Protein AF-A0A8J2XFT0-F1 (afdb_monomer)

pLDDT: mean 94.78, std 7.07, range [54.81, 98.75]

Radius of gyration: 45.56 Å; Cα contacts (8 Å, |Δi|>4): 4; chains: 1; bounding box: 82×28×134 Å

Foldseek 3Di:
DPDCDPVNVVVVVVVVVVVVVVVVVVVVVVVVVVVVVVVVVVVVVVVVVVVVVVVVVVVVVVVVVVVVVVVVVVVVVVVVVVCCVVVVVVVVVVCVVVCCVPVPPDD

Structure (mmCIF, N/CA/C/O backbone):
data_AF-A0A8J2XFT0-F1
#
_entry.id   AF-A0A8J2XFT0-F1
#
loop_
_atom_site.group_PDB
_atom_site.id
_atom_site.type_symbol
_atom_site.label_atom_id
_atom_site.label_alt_id
_atom_site.label_comp_id
_atom_site.label_asym_id
_atom_site.label_entity_id
_atom_site.label_seq_id
_atom_site.pdbx_PDB_ins_code
_atom_site.Cartn_x
_atom_site.Cartn_y
_atom_site.Cartn_z
_atom_site.occupancy
_atom_site.B_iso_or_equiv
_atom_site.auth_seq_id
_atom_site.auth_comp_id
_atom_site.auth_asym_id
_atom_site.auth_atom_id
_atom_site.pdbx_PDB_model_num
ATOM 1 N N . MET A 1 1 ? -17.256 -1.900 69.343 1.00 54.81 1 MET A N 1
ATOM 2 C CA . MET A 1 1 ? -17.345 -2.652 68.075 1.00 54.81 1 MET A CA 1
ATOM 3 C C . MET A 1 1 ? -18.464 -2.005 67.278 1.00 54.81 1 MET A C 1
ATOM 5 O O . MET A 1 1 ? -19.602 -2.107 67.711 1.00 54.81 1 MET A O 1
ATOM 9 N N . SER A 1 2 ? -18.160 -1.231 66.232 1.00 65.12 2 SER A N 1
ATOM 10 C CA . SER A 1 2 ? -19.221 -0.702 65.363 1.00 65.12 2 SER A CA 1
ATOM 11 C C . SER A 1 2 ? -19.801 -1.886 64.602 1.00 65.12 2 SER A C 1
ATOM 13 O O . SER A 1 2 ? -19.055 -2.585 63.917 1.00 65.12 2 SER A O 1
ATOM 15 N N . THR A 1 3 ? -21.080 -2.180 64.799 1.00 75.31 3 THR A N 1
ATOM 16 C CA . THR A 1 3 ? -21.752 -3.264 64.086 1.00 75.31 3 THR A CA 1
ATOM 17 C C . THR A 1 3 ? -22.025 -2.789 62.664 1.00 75.31 3 THR A C 1
ATOM 19 O O . THR A 1 3 ? -22.522 -1.684 62.461 1.00 75.31 3 THR A O 1
ATOM 22 N N . VAL A 1 4 ? -21.628 -3.585 61.669 1.00 80.25 4 VAL A N 1
ATOM 23 C CA . VAL A 1 4 ? -21.980 -3.315 60.269 1.00 80.25 4 VAL A CA 1
ATOM 24 C C . VAL A 1 4 ? -23.500 -3.341 60.174 1.00 80.25 4 VAL A C 1
ATOM 26 O O . VAL A 1 4 ? -24.122 -4.315 60.606 1.00 80.25 4 VAL A O 1
ATOM 29 N N . THR A 1 5 ? -24.096 -2.265 59.663 1.00 89.06 5 THR A N 1
ATOM 30 C CA . THR A 1 5 ? -25.551 -2.184 59.514 1.00 89.06 5 THR A CA 1
ATOM 31 C C . THR A 1 5 ? -25.981 -2.771 58.172 1.00 89.06 5 THR A C 1
ATOM 33 O O . THR A 1 5 ? -25.224 -2.773 57.202 1.00 89.06 5 THR A O 1
ATOM 36 N N . GLU A 1 6 ? -27.223 -3.240 58.080 1.00 90.69 6 GLU A N 1
ATOM 37 C CA . GLU A 1 6 ? -27.811 -3.724 56.822 1.00 90.69 6 GLU A CA 1
ATOM 38 C C . GLU A 1 6 ? -27.813 -2.638 55.725 1.00 90.69 6 GLU A C 1
ATOM 40 O O . GLU A 1 6 ? -27.652 -2.929 54.540 1.00 90.69 6 GLU A O 1
ATOM 45 N N . GLY A 1 7 ? -27.889 -1.361 56.121 1.00 93.31 7 GLY A N 1
ATOM 46 C CA . GLY A 1 7 ? -27.762 -0.223 55.209 1.00 93.31 7 GLY A CA 1
ATOM 47 C C . GLY A 1 7 ? -26.370 -0.083 54.586 1.00 93.31 7 GLY A C 1
ATOM 48 O O . GLY A 1 7 ? -26.265 0.305 53.421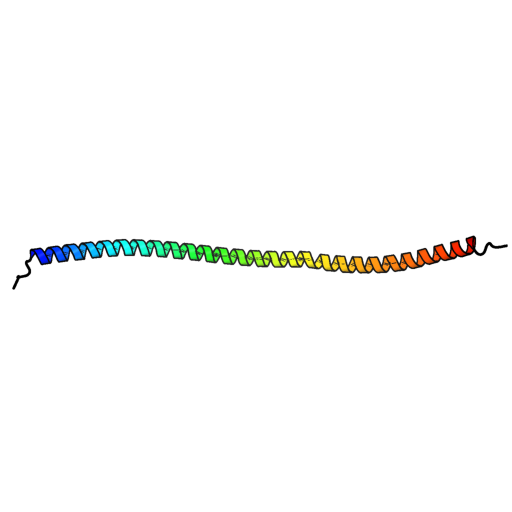 1.00 93.31 7 GLY A O 1
ATOM 49 N N . ASP A 1 8 ? -25.308 -0.427 55.320 1.00 94.00 8 ASP A N 1
ATOM 50 C CA . ASP A 1 8 ? -23.937 -0.408 54.797 1.00 94.00 8 ASP A CA 1
ATOM 51 C C . ASP A 1 8 ? -23.712 -1.540 53.786 1.00 94.00 8 ASP A C 1
ATOM 53 O O . ASP A 1 8 ? -23.089 -1.324 52.746 1.00 94.00 8 ASP A O 1
ATOM 57 N N . LEU A 1 9 ? -24.281 -2.723 54.053 1.00 95.25 9 LEU A N 1
ATOM 58 C CA . LEU A 1 9 ? -24.251 -3.862 53.129 1.00 95.25 9 LEU A CA 1
ATOM 59 C C . LEU A 1 9 ? -24.990 -3.549 51.825 1.00 95.25 9 LEU A C 1
ATOM 61 O O . LEU A 1 9 ? -24.443 -3.782 50.749 1.00 95.25 9 LEU A O 1
ATOM 65 N N . LYS A 1 10 ? -26.179 -2.943 51.908 1.00 95.38 10 LYS A N 1
ATOM 66 C CA . LYS A 1 10 ? -26.954 -2.558 50.721 1.00 95.38 10 LYS A CA 1
ATOM 67 C C . LYS A 1 10 ? -26.228 -1.525 49.857 1.00 95.38 10 LYS A C 1
ATOM 69 O O . LYS A 1 10 ? -26.170 -1.662 48.642 1.00 95.38 10 LYS A O 1
ATOM 74 N N . ARG A 1 11 ? -25.612 -0.511 50.476 1.00 95.94 11 ARG A N 1
ATOM 75 C CA . ARG A 1 11 ? -24.796 0.475 49.742 1.00 95.94 11 ARG A CA 1
ATOM 76 C C . ARG A 1 11 ? -23.614 -0.179 49.034 1.00 95.94 11 ARG A C 1
ATOM 78 O O . ARG A 1 11 ? -23.280 0.221 47.923 1.00 95.94 11 ARG A O 1
ATOM 85 N N . LEU A 1 12 ? -22.969 -1.150 49.679 1.00 96.38 12 LEU A N 1
ATOM 86 C CA . LEU A 1 12 ? -21.870 -1.890 49.073 1.00 96.38 12 LEU A CA 1
ATOM 87 C C . LEU A 1 12 ? -22.351 -2.723 47.875 1.00 96.38 12 LEU A C 1
ATOM 89 O O . LEU A 1 12 ? -21.700 -2.701 46.835 1.00 96.38 12 LEU A O 1
ATOM 93 N N . GLU A 1 13 ? -23.494 -3.397 47.992 1.00 96.75 13 GLU A N 1
ATOM 94 C CA . GLU A 1 13 ? -24.121 -4.147 46.896 1.00 96.75 13 GLU A CA 1
ATOM 95 C C . GLU A 1 13 ? -24.479 -3.243 45.706 1.00 96.75 13 GLU A C 1
ATOM 97 O O . GLU A 1 13 ? -24.125 -3.555 44.566 1.00 96.75 13 GLU A O 1
ATOM 102 N N . ASP A 1 14 ? -25.097 -2.089 45.967 1.00 97.44 14 ASP A N 1
ATOM 103 C CA . ASP A 1 14 ? -25.441 -1.102 44.938 1.00 97.44 14 ASP A CA 1
ATOM 104 C C . ASP A 1 14 ? -24.179 -0.576 44.228 1.00 97.44 14 ASP A C 1
ATOM 106 O O . ASP A 1 14 ? -24.148 -0.447 43.000 1.00 97.44 14 ASP A O 1
ATOM 110 N N . LEU A 1 15 ? -23.105 -0.306 44.985 1.00 97.62 15 LEU A N 1
ATOM 111 C CA . LEU A 1 15 ? -21.820 0.123 44.429 1.00 97.62 15 LEU A CA 1
ATOM 112 C C . LEU A 1 15 ? -21.184 -0.962 43.561 1.00 97.62 15 LEU A C 1
ATOM 114 O O . LEU A 1 15 ? -20.720 -0.647 42.465 1.00 97.62 15 LEU A O 1
ATOM 118 N N . ILE A 1 16 ? -21.168 -2.214 44.026 1.00 97.81 16 ILE A N 1
ATOM 119 C CA . ILE A 1 16 ? -20.621 -3.354 43.278 1.00 97.81 16 ILE A CA 1
ATOM 120 C C . ILE A 1 16 ? -21.411 -3.559 41.986 1.00 97.81 16 ILE A C 1
ATOM 122 O O . ILE A 1 16 ? -20.810 -3.654 40.917 1.00 97.81 16 ILE A O 1
ATOM 126 N N . THR A 1 17 ? -22.741 -3.553 42.063 1.00 97.94 17 THR A N 1
ATOM 127 C CA . THR A 1 17 ? -23.625 -3.721 40.901 1.00 97.94 17 THR A CA 1
ATOM 128 C C . THR A 1 17 ? -23.429 -2.590 39.893 1.00 97.94 17 THR A C 1
ATOM 130 O O . THR A 1 17 ? -23.266 -2.837 38.697 1.00 97.94 17 THR A O 1
ATOM 133 N N . GLY A 1 18 ? -23.355 -1.341 40.364 1.00 98.25 18 GLY A N 1
ATOM 134 C CA . GLY A 1 18 ? -23.093 -0.189 39.504 1.00 98.25 18 GLY A CA 1
ATOM 135 C C . GLY A 1 18 ? -21.704 -0.224 38.855 1.00 98.25 18 GLY A C 1
ATOM 136 O O . GLY A 1 18 ? -21.548 0.188 37.703 1.00 98.25 18 GLY A O 1
ATOM 137 N N . LEU A 1 19 ? -20.688 -0.731 39.560 1.00 98.12 19 LEU A N 1
ATOM 138 C CA . LEU A 1 19 ? -19.350 -0.931 38.999 1.00 98.12 19 LEU A CA 1
ATOM 139 C C . LEU A 1 19 ? -19.342 -2.042 37.948 1.00 98.12 19 LEU A C 1
ATOM 141 O O . LEU A 1 19 ? -18.766 -1.838 36.881 1.00 98.12 19 LEU A O 1
ATOM 145 N N . ALA A 1 20 ? -20.006 -3.167 38.222 1.00 98.25 20 ALA A N 1
ATOM 146 C CA . ALA A 1 20 ? -20.122 -4.289 37.296 1.00 98.25 20 ALA A CA 1
ATOM 147 C C . ALA A 1 20 ? -20.775 -3.852 35.977 1.00 98.25 20 ALA A C 1
ATOM 149 O O . ALA A 1 20 ? -20.187 -4.045 34.917 1.00 98.25 20 ALA A O 1
ATOM 150 N N . GLN A 1 21 ? -21.899 -3.133 36.043 1.00 98.44 21 GLN A N 1
ATOM 151 C CA . GLN A 1 21 ? -22.579 -2.604 34.853 1.00 98.44 21 GLN A CA 1
ATOM 152 C C . GLN A 1 21 ? -21.693 -1.653 34.035 1.00 98.44 21 GLN A C 1
ATOM 154 O O . GLN A 1 21 ? -21.662 -1.720 32.808 1.00 98.44 21 GLN A O 1
ATOM 159 N N . ARG A 1 22 ? -20.944 -0.763 34.699 1.00 98.25 22 ARG A N 1
ATOM 160 C CA . ARG A 1 22 ? -20.013 0.151 34.011 1.00 98.25 22 ARG A CA 1
ATOM 161 C C . ARG A 1 22 ? -18.847 -0.591 33.368 1.00 98.25 22 ARG A C 1
ATOM 163 O O . ARG A 1 22 ? -18.361 -0.158 32.326 1.00 98.25 22 ARG A O 1
ATOM 170 N N . ILE A 1 23 ? -18.356 -1.651 34.007 1.00 98.38 23 ILE A N 1
ATOM 171 C CA . ILE A 1 23 ? -17.296 -2.497 33.456 1.00 98.38 23 ILE A CA 1
ATOM 172 C C . ILE A 1 23 ? -17.815 -3.222 32.216 1.00 98.38 23 ILE A C 1
ATOM 174 O O . ILE A 1 23 ? -17.155 -3.154 31.185 1.00 98.38 23 ILE A O 1
ATOM 178 N N . GLU A 1 24 ? -18.999 -3.822 32.287 1.00 98.50 24 GLU A N 1
ATOM 179 C CA . GLU A 1 24 ? -19.618 -4.548 31.174 1.00 98.50 24 GLU A CA 1
ATOM 180 C C . GLU A 1 24 ? -19.833 -3.640 29.956 1.00 98.50 24 GLU A C 1
ATOM 182 O O . GLU A 1 24 ? -19.307 -3.915 28.883 1.00 98.50 24 GLU A O 1
ATOM 187 N N . GLN A 1 25 ? -20.401 -2.446 30.155 1.00 98.44 25 GLN A N 1
ATOM 188 C CA . GLN A 1 25 ? -20.535 -1.443 29.086 1.00 98.44 25 GLN A CA 1
ATOM 189 C C . GLN A 1 25 ? -19.194 -1.044 28.450 1.00 98.44 25 GLN A C 1
ATOM 191 O O . GLN A 1 25 ? -19.115 -0.747 27.254 1.00 98.44 25 GLN A O 1
ATOM 196 N N . ARG A 1 26 ? -18.120 -0.979 29.247 1.00 98.44 26 ARG A N 1
ATOM 197 C CA . ARG A 1 26 ? -16.780 -0.686 28.724 1.00 98.44 26 ARG A CA 1
ATOM 198 C C . ARG A 1 26 ? -16.190 -1.875 27.976 1.00 98.44 26 ARG A C 1
ATOM 200 O O . ARG A 1 26 ? -15.453 -1.631 27.024 1.00 98.44 26 ARG A O 1
ATOM 207 N N . PHE A 1 27 ? -16.485 -3.103 28.394 1.00 98.50 27 PHE A N 1
ATOM 208 C CA . PHE A 1 27 ? -16.079 -4.315 27.689 1.00 98.50 27 PHE A CA 1
ATOM 209 C C . PHE A 1 27 ? -16.769 -4.413 26.330 1.00 98.50 27 PHE A C 1
ATOM 211 O O . PHE A 1 27 ? -16.057 -4.488 25.334 1.00 98.50 27 PHE A O 1
ATOM 218 N N . ASP A 1 28 ? -18.088 -4.225 26.258 1.00 98.62 28 ASP A N 1
ATOM 219 C CA . ASP A 1 28 ? -18.832 -4.198 24.988 1.00 98.62 28 ASP A CA 1
ATOM 220 C C . ASP A 1 28 ? -18.254 -3.154 24.014 1.00 98.62 28 ASP A C 1
ATOM 222 O O . ASP A 1 28 ? -18.067 -3.385 22.816 1.00 98.62 28 ASP A O 1
ATOM 226 N N . ALA A 1 29 ? -17.911 -1.970 24.537 1.00 98.50 29 ALA A N 1
ATOM 227 C CA . ALA A 1 29 ? -17.292 -0.914 23.743 1.00 98.50 29 ALA A CA 1
ATOM 228 C C . ALA A 1 29 ? -15.873 -1.275 23.267 1.00 98.50 29 ALA A C 1
ATOM 230 O O . ALA A 1 29 ? -15.444 -0.808 22.207 1.00 98.50 29 ALA A O 1
ATOM 231 N N . VAL A 1 30 ? -15.121 -2.059 24.043 1.00 98.69 30 VAL A N 1
ATOM 232 C CA . VAL A 1 30 ? -13.798 -2.562 23.652 1.00 98.69 30 VAL A CA 1
ATOM 233 C C . VAL A 1 30 ? -13.932 -3.651 22.595 1.00 98.69 3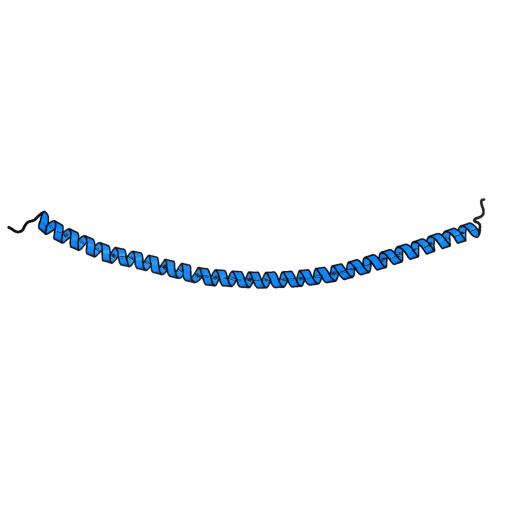0 VAL A C 1
ATOM 235 O O . VAL A 1 30 ? -13.242 -3.551 21.582 1.00 98.69 30 VAL A O 1
ATOM 238 N N . GLU A 1 31 ? -14.834 -4.614 22.769 1.00 98.69 31 GLU A N 1
ATOM 239 C CA . GLU A 1 31 ? -15.109 -5.672 21.787 1.00 98.69 31 GLU A CA 1
ATOM 240 C C . GLU A 1 31 ? -15.498 -5.070 20.435 1.00 98.69 31 GLU A C 1
ATOM 242 O O . GLU A 1 31 ? -14.826 -5.309 19.434 1.00 98.69 31 GLU A O 1
ATOM 247 N N . SER A 1 32 ? -16.444 -4.125 20.418 1.00 98.50 32 SER A N 1
ATOM 248 C CA . SER A 1 32 ? -16.830 -3.441 19.177 1.00 98.50 32 SER A CA 1
ATOM 249 C C . SER A 1 32 ? -15.667 -2.689 18.509 1.00 98.50 32 SER A C 1
ATOM 251 O O . SER A 1 32 ? -15.602 -2.559 17.281 1.00 98.50 32 SER A O 1
ATOM 253 N N . ARG A 1 33 ? -14.722 -2.156 19.296 1.00 98.62 33 ARG A N 1
ATOM 254 C CA . ARG A 1 33 ? -13.511 -1.521 18.752 1.00 98.62 33 ARG A CA 1
ATOM 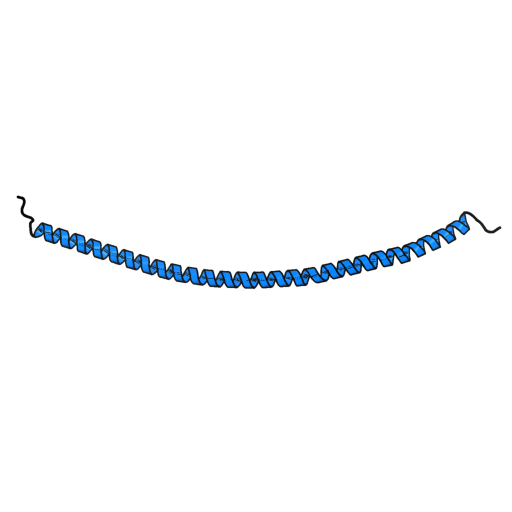255 C C . ARG A 1 33 ? -12.526 -2.548 18.206 1.00 98.62 33 ARG A C 1
ATOM 257 O O . ARG A 1 33 ? -11.864 -2.225 17.219 1.00 98.62 33 ARG A O 1
ATOM 264 N N . LEU A 1 34 ? -12.420 -3.722 18.823 1.00 98.75 34 LEU A N 1
ATOM 265 C CA . LEU A 1 34 ? -11.581 -4.819 18.347 1.00 98.75 34 LEU A CA 1
ATOM 266 C C . LEU A 1 34 ? -12.110 -5.377 17.024 1.00 98.75 34 LEU A C 1
ATOM 268 O O . LEU A 1 34 ? -11.331 -5.432 16.077 1.00 98.75 34 LEU A O 1
ATOM 272 N N . ASP A 1 35 ? -13.416 -5.608 16.887 1.00 98.69 35 ASP A N 1
ATOM 273 C CA . ASP A 1 35 ? -14.025 -6.070 15.624 1.00 98.69 35 ASP A CA 1
ATOM 274 C C . ASP A 1 35 ? -13.741 -5.102 14.460 1.00 98.69 35 ASP A C 1
ATOM 276 O O . ASP A 1 35 ? -13.391 -5.479 13.334 1.00 98.69 35 ASP A O 1
ATOM 280 N N . ARG A 1 36 ? -13.841 -3.794 14.738 1.00 98.62 36 ARG A N 1
ATOM 281 C CA . ARG A 1 36 ? -13.511 -2.743 13.762 1.00 98.62 36 ARG A CA 1
ATOM 282 C C . ARG A 1 36 ? -12.025 -2.718 13.421 1.00 98.62 36 ARG A C 1
ATOM 284 O O . ARG A 1 36 ? -11.675 -2.363 12.295 1.00 98.62 36 ARG A O 1
ATOM 291 N N . LEU A 1 37 ? -11.151 -3.011 14.384 1.00 98.75 37 LEU A N 1
ATOM 292 C CA . LEU A 1 37 ? -9.713 -3.100 14.143 1.00 98.75 37 LEU A CA 1
ATOM 293 C C . LEU A 1 37 ? -9.375 -4.334 13.308 1.00 98.75 37 LEU A C 1
ATOM 295 O O . LEU A 1 37 ? -8.631 -4.183 12.344 1.00 98.75 37 LEU A O 1
ATOM 299 N N . GLU A 1 38 ? -9.957 -5.498 13.598 1.00 98.69 38 GLU A N 1
ATOM 300 C CA . GLU A 1 38 ? -9.784 -6.706 12.783 1.00 98.69 38 GLU A CA 1
ATOM 301 C C . GLU A 1 38 ? -10.194 -6.466 11.332 1.00 98.69 38 GLU A C 1
ATOM 303 O O . GLU A 1 38 ? -9.413 -6.742 10.422 1.00 98.69 38 GLU A O 1
ATOM 308 N N . THR A 1 39 ? -11.359 -5.851 11.112 1.00 98.56 39 THR A N 1
ATOM 309 C CA . THR A 1 39 ? -11.830 -5.507 9.760 1.00 98.56 39 THR A CA 1
ATOM 310 C C . THR A 1 39 ? -10.830 -4.599 9.035 1.00 98.56 39 THR A C 1
ATOM 312 O O . THR A 1 39 ? -10.421 -4.879 7.911 1.00 98.56 39 THR A O 1
ATOM 315 N N . LYS A 1 40 ? -10.353 -3.534 9.697 1.00 98.62 40 LYS A N 1
ATOM 316 C CA . LYS A 1 40 ? -9.356 -2.623 9.107 1.00 98.62 40 LYS A CA 1
ATOM 317 C C . LYS A 1 40 ? -8.029 -3.315 8.808 1.00 98.62 40 LYS A C 1
ATOM 319 O O . LYS A 1 40 ? -7.385 -2.983 7.817 1.00 98.62 40 LYS A O 1
ATOM 324 N N . VAL A 1 41 ? -7.596 -4.239 9.663 1.00 98.69 41 VAL A N 1
ATOM 325 C CA . VAL A 1 41 ? -6.367 -5.014 9.449 1.00 98.69 41 VAL A CA 1
ATOM 326 C C . VAL A 1 41 ? -6.519 -5.940 8.241 1.00 98.69 41 VAL A C 1
ATOM 328 O O . VAL A 1 41 ? -5.595 -6.022 7.434 1.00 98.69 41 VAL A O 1
ATOM 331 N N . GLN A 1 42 ? -7.681 -6.570 8.059 1.00 98.62 42 GLN A N 1
ATOM 332 C CA . GLN A 1 42 ? -7.971 -7.376 6.869 1.00 98.62 42 GLN A CA 1
ATOM 333 C C . GLN A 1 42 ? -7.959 -6.526 5.587 1.00 98.62 42 GLN A C 1
ATOM 335 O O . GLN A 1 42 ? -7.296 -6.894 4.615 1.00 98.62 42 GLN A O 1
ATOM 340 N N . ASP A 1 43 ? -8.597 -5.353 5.598 1.00 98.62 43 ASP A N 1
ATOM 341 C CA . ASP A 1 43 ? -8.591 -4.423 4.458 1.00 98.62 43 ASP A CA 1
ATOM 342 C C . ASP A 1 43 ? -7.173 -3.939 4.106 1.00 98.62 43 ASP A C 1
ATOM 344 O O . ASP A 1 43 ? -6.805 -3.824 2.927 1.00 98.62 43 ASP A O 1
ATOM 348 N N . LEU A 1 44 ? -6.352 -3.673 5.128 1.00 98.69 44 LEU A N 1
ATOM 349 C CA . LEU A 1 44 ? -4.943 -3.325 4.950 1.00 98.69 44 LEU A CA 1
ATOM 350 C C . LEU A 1 44 ? -4.156 -4.484 4.334 1.00 98.69 44 LEU A C 1
ATOM 352 O O . LEU A 1 44 ? -3.410 -4.251 3.385 1.00 98.69 44 LEU A O 1
ATOM 356 N N . ALA A 1 45 ? -4.350 -5.719 4.803 1.00 98.50 45 ALA A N 1
ATOM 357 C CA . ALA A 1 45 ? -3.681 -6.894 4.245 1.00 98.50 45 ALA A CA 1
ATOM 358 C C . ALA A 1 45 ? -4.014 -7.083 2.754 1.00 98.50 45 ALA A C 1
ATOM 360 O O . ALA A 1 45 ? -3.115 -7.258 1.932 1.00 98.50 45 ALA A O 1
ATOM 361 N N . ILE A 1 46 ? -5.290 -6.948 2.377 1.00 98.56 46 ILE A N 1
ATOM 362 C CA . ILE A 1 46 ? -5.727 -7.005 0.971 1.00 98.56 46 ILE A CA 1
ATOM 363 C C . ILE A 1 46 ? -5.066 -5.891 0.146 1.00 98.56 46 ILE A C 1
ATOM 365 O O . ILE A 1 46 ? -4.618 -6.111 -0.984 1.00 98.56 46 ILE A O 1
ATOM 369 N N . SER A 1 47 ? -4.994 -4.682 0.705 1.00 98.56 47 SER A N 1
ATOM 370 C CA . SER A 1 47 ? -4.373 -3.537 0.037 1.00 98.56 47 SER A CA 1
ATOM 371 C C . SER A 1 47 ? -2.876 -3.748 -0.194 1.00 98.56 47 SER A C 1
ATOM 373 O O . SER A 1 47 ? -2.387 -3.405 -1.270 1.00 98.56 47 SER A O 1
ATOM 375 N N . VAL A 1 48 ? -2.166 -4.347 0.768 1.00 98.69 48 VAL A N 1
ATOM 376 C CA . VAL A 1 48 ? -0.743 -4.698 0.641 1.00 98.69 48 VAL A CA 1
ATOM 377 C C . VAL A 1 48 ? -0.530 -5.704 -0.488 1.00 98.69 48 VAL A C 1
ATOM 379 O O . VAL A 1 48 ? 0.246 -5.412 -1.392 1.00 98.69 48 VAL A O 1
ATOM 382 N N . VAL A 1 49 ? -1.300 -6.796 -0.535 1.00 98.62 49 VAL A N 1
ATOM 383 C CA . VAL A 1 49 ? -1.206 -7.796 -1.622 1.00 98.62 49 VAL A CA 1
A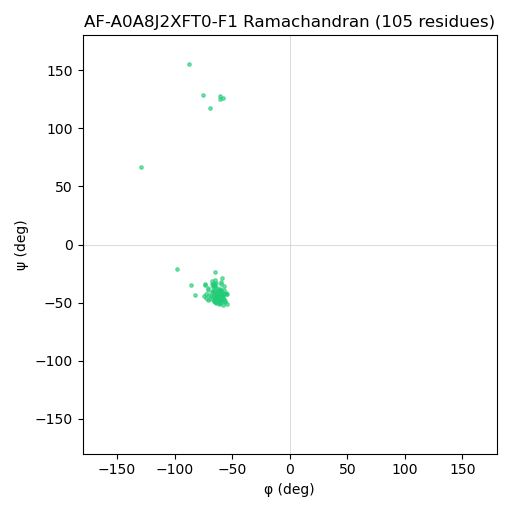TOM 384 C C . VAL A 1 49 ? -1.431 -7.157 -2.999 1.00 98.62 49 VAL A C 1
ATOM 386 O O . VAL A 1 49 ? -0.746 -7.456 -3.980 1.00 98.62 49 VAL A O 1
ATOM 389 N N . LYS A 1 50 ? -2.379 -6.217 -3.098 1.00 98.50 50 LYS A N 1
ATOM 390 C CA . LYS A 1 50 ? -2.630 -5.478 -4.344 1.00 98.50 50 LYS A CA 1
ATOM 391 C C . LYS A 1 50 ? -1.469 -4.555 -4.726 1.00 98.50 50 LYS A C 1
ATOM 393 O O . LYS A 1 50 ? -1.250 -4.327 -5.916 1.00 98.50 50 LYS A O 1
ATOM 398 N N . ILE A 1 51 ? -0.779 -3.974 -3.747 1.00 98.62 51 ILE A N 1
ATOM 399 C CA . ILE A 1 51 ? 0.410 -3.150 -3.981 1.00 98.62 51 ILE A CA 1
ATOM 400 C C . ILE A 1 51 ? 1.561 -4.031 -4.464 1.00 98.62 51 ILE A C 1
ATOM 402 O O . ILE A 1 51 ? 2.146 -3.691 -5.486 1.00 98.62 51 ILE A O 1
ATOM 406 N N . GLU A 1 52 ? 1.821 -5.166 -3.815 1.00 98.50 52 GLU A N 1
ATOM 407 C CA . GLU A 1 52 ? 2.853 -6.130 -4.228 1.00 98.50 52 GLU A CA 1
ATOM 408 C C . GLU A 1 52 ? 2.654 -6.556 -5.689 1.00 98.50 52 GLU A C 1
ATOM 410 O O . GLU A 1 52 ? 3.529 -6.341 -6.522 1.00 98.50 52 GLU A O 1
ATOM 415 N N . SER A 1 53 ? 1.441 -6.979 -6.060 1.00 98.31 53 SER A N 1
ATOM 416 C CA . SER A 1 53 ? 1.135 -7.354 -7.450 1.00 98.31 53 SER A CA 1
ATOM 417 C C . SER A 1 53 ? 1.345 -6.210 -8.458 1.00 98.31 53 SER A C 1
ATOM 419 O O . SER A 1 53 ? 1.740 -6.439 -9.605 1.00 98.31 53 SER A O 1
ATOM 421 N N . LYS A 1 54 ? 1.081 -4.958 -8.059 1.00 98.38 54 LYS A N 1
ATOM 422 C CA . LYS A 1 54 ? 1.362 -3.790 -8.907 1.00 98.38 54 LYS A CA 1
ATOM 423 C C . LYS A 1 54 ? 2.858 -3.530 -9.039 1.00 98.38 54 LYS A C 1
ATOM 425 O O . LYS A 1 54 ? 3.273 -3.115 -10.119 1.00 98.38 54 LYS A O 1
ATOM 430 N N . VAL A 1 55 ? 3.630 -3.731 -7.973 1.00 98.62 55 VAL A N 1
ATOM 431 C CA . VAL A 1 55 ? 5.090 -3.593 -7.984 1.00 98.62 55 VAL A CA 1
ATOM 432 C C . VAL A 1 55 ? 5.694 -4.628 -8.929 1.00 98.62 55 VAL A C 1
ATOM 434 O O . VAL A 1 55 ? 6.379 -4.218 -9.861 1.00 98.62 55 VAL A O 1
ATOM 437 N N . ASP A 1 56 ? 5.310 -5.902 -8.826 1.00 98.50 56 ASP A N 1
ATOM 438 C CA . ASP A 1 56 ? 5.760 -6.958 -9.750 1.00 98.50 56 ASP A CA 1
ATOM 439 C C . ASP A 1 56 ? 5.447 -6.603 -11.218 1.00 98.50 56 ASP A C 1
ATOM 441 O O . ASP A 1 56 ? 6.257 -6.771 -12.135 1.00 98.50 56 ASP A O 1
ATOM 445 N N . GLY A 1 57 ? 4.249 -6.060 -11.462 1.00 98.44 57 GLY A N 1
ATOM 446 C CA . GLY A 1 57 ? 3.845 -5.598 -12.789 1.00 98.44 57 GLY A CA 1
ATOM 447 C C . GLY A 1 57 ? 4.664 -4.407 -13.301 1.00 98.44 57 GLY A C 1
ATOM 448 O O . GLY A 1 57 ? 4.892 -4.293 -14.508 1.00 98.44 57 GLY A O 1
ATOM 449 N N . LEU A 1 58 ? 5.100 -3.509 -12.414 1.00 98.50 58 LEU A N 1
ATOM 450 C CA . LEU A 1 58 ? 5.980 -2.393 -12.761 1.00 98.50 58 LEU A CA 1
ATOM 451 C C . LEU A 1 58 ? 7.405 -2.868 -13.041 1.00 98.50 58 LEU A C 1
ATOM 453 O O . LEU A 1 58 ? 7.970 -2.430 -14.040 1.00 98.50 58 LEU A O 1
ATOM 457 N N . GLU A 1 59 ? 7.948 -3.780 -12.235 1.00 98.19 59 GLU A N 1
ATOM 458 C CA . GLU A 1 59 ? 9.272 -4.376 -12.452 1.00 98.19 59 GLU A CA 1
ATOM 459 C C . GLU A 1 59 ? 9.359 -5.021 -13.837 1.00 98.19 59 GLU A C 1
ATOM 461 O O . GLU A 1 59 ? 10.234 -4.674 -14.632 1.00 98.19 59 GLU A O 1
ATOM 466 N N . LYS A 1 60 ? 8.366 -5.840 -14.205 1.00 97.94 60 LYS A N 1
ATOM 467 C CA . LYS A 1 60 ? 8.309 -6.443 -15.543 1.00 97.94 60 LYS A CA 1
ATOM 468 C C . LYS A 1 60 ? 8.269 -5.398 -16.664 1.00 97.94 60 LYS A C 1
ATOM 470 O O . LYS A 1 60 ? 8.946 -5.545 -17.677 1.00 97.94 60 LYS A O 1
ATOM 475 N N . ARG A 1 61 ? 7.471 -4.335 -16.505 1.00 97.81 61 ARG A N 1
ATOM 476 C CA . ARG A 1 61 ? 7.382 -3.255 -17.506 1.00 97.81 61 ARG A CA 1
ATOM 477 C C . ARG A 1 61 ?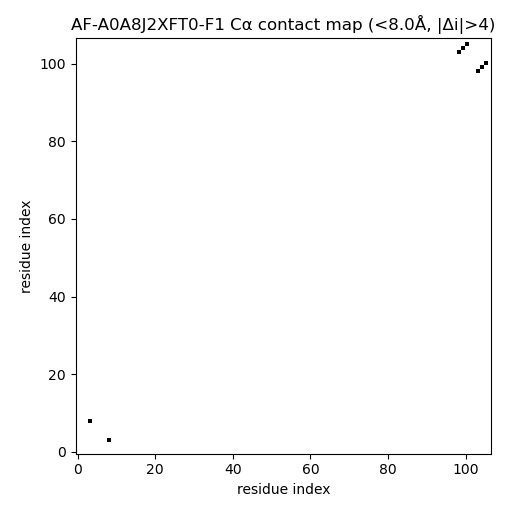 8.692 -2.483 -17.640 1.00 97.81 61 ARG A C 1
ATOM 479 O O . ARG A 1 61 ? 9.011 -2.039 -18.743 1.00 97.81 61 ARG A O 1
ATOM 486 N N . ILE A 1 62 ? 9.419 -2.297 -16.541 1.00 97.94 62 ILE A N 1
ATOM 487 C CA . ILE A 1 62 ? 10.747 -1.680 -16.542 1.00 97.94 62 ILE A CA 1
ATOM 488 C C . ILE A 1 62 ? 11.720 -2.575 -17.315 1.00 97.94 62 ILE A C 1
ATOM 490 O O . ILE A 1 62 ? 12.347 -2.090 -18.254 1.00 97.94 62 ILE A O 1
ATOM 494 N N . ASP A 1 63 ? 11.762 -3.874 -17.023 1.00 97.12 63 ASP A N 1
ATOM 495 C CA . ASP A 1 63 ? 12.605 -4.834 -17.749 1.00 97.12 63 ASP A CA 1
ATOM 496 C C . ASP A 1 63 ? 12.304 -4.862 -19.254 1.00 97.12 63 ASP A C 1
ATOM 498 O O . ASP A 1 63 ? 13.218 -4.825 -20.084 1.00 97.12 63 ASP A O 1
ATOM 502 N N . ASP A 1 64 ? 11.021 -4.887 -19.620 1.00 96.81 64 ASP A N 1
ATOM 503 C CA . ASP A 1 64 ? 10.577 -4.863 -21.017 1.00 96.81 64 ASP A CA 1
ATOM 504 C C . ASP A 1 64 ? 10.940 -3.539 -21.719 1.00 96.81 64 ASP A C 1
ATOM 506 O O . ASP A 1 64 ? 11.087 -3.511 -22.941 1.00 96.81 64 ASP A O 1
ATOM 510 N N . THR A 1 65 ? 11.125 -2.451 -20.964 1.00 96.62 65 THR A N 1
ATOM 511 C CA . THR A 1 65 ? 11.563 -1.146 -21.489 1.00 96.62 65 THR A CA 1
ATOM 512 C C . THR A 1 65 ? 13.087 -1.044 -21.597 1.00 96.62 65 THR A C 1
ATOM 514 O O . THR A 1 65 ? 13.585 -0.419 -22.532 1.00 96.62 65 THR A O 1
ATOM 517 N N . ILE A 1 66 ? 13.839 -1.658 -20.679 1.00 95.94 66 ILE A N 1
ATOM 518 C CA . ILE A 1 66 ? 15.310 -1.599 -20.654 1.00 95.94 66 ILE A CA 1
ATOM 519 C C . ILE A 1 66 ? 15.926 -2.483 -21.745 1.00 95.94 66 ILE A C 1
ATOM 521 O O . ILE A 1 66 ? 16.807 -2.026 -22.470 1.00 95.94 66 ILE A O 1
ATOM 525 N N . LYS A 1 67 ? 15.435 -3.714 -21.947 1.00 95.12 67 LYS A N 1
ATOM 526 C CA . LYS A 1 67 ? 16.027 -4.651 -22.929 1.00 95.12 67 LYS A CA 1
ATOM 527 C C . LYS A 1 67 ? 16.136 -4.082 -24.357 1.00 95.12 67 LYS A C 1
ATOM 529 O O . LYS A 1 67 ? 17.166 -4.283 -25.005 1.00 95.12 67 LYS A O 1
ATOM 534 N N . PRO A 1 68 ? 15.122 -3.376 -24.899 1.00 94.94 68 PRO A N 1
ATOM 535 C CA . PRO A 1 68 ? 15.248 -2.736 -26.204 1.00 94.94 68 PRO A CA 1
ATOM 536 C C . PRO A 1 68 ? 16.287 -1.611 -26.236 1.00 94.94 68 PRO A C 1
ATOM 538 O O . PRO A 1 68 ? 16.889 -1.405 -27.286 1.00 94.94 68 PRO A O 1
ATOM 541 N N . ILE A 1 69 ? 16.512 -0.897 -25.126 1.00 96.12 69 ILE A N 1
ATOM 542 C CA . ILE A 1 69 ? 17.526 0.166 -25.041 1.00 96.12 69 ILE A CA 1
ATOM 543 C C . ILE A 1 69 ? 18.923 -0.435 -25.208 1.00 96.12 69 ILE A C 1
ATOM 545 O O . ILE A 1 69 ? 19.678 0.046 -26.051 1.00 96.12 69 ILE A O 1
ATOM 549 N N . ASP A 1 70 ? 19.226 -1.538 -24.519 1.00 95.25 70 ASP A N 1
ATOM 550 C CA . ASP A 1 70 ? 20.503 -2.252 -24.677 1.00 95.25 70 ASP A CA 1
ATOM 551 C C . ASP A 1 70 ? 20.705 -2.735 -26.124 1.00 95.25 70 ASP A C 1
ATOM 553 O O . ASP A 1 70 ? 21.793 -2.646 -26.699 1.00 95.25 70 ASP A O 1
ATOM 557 N N . SER 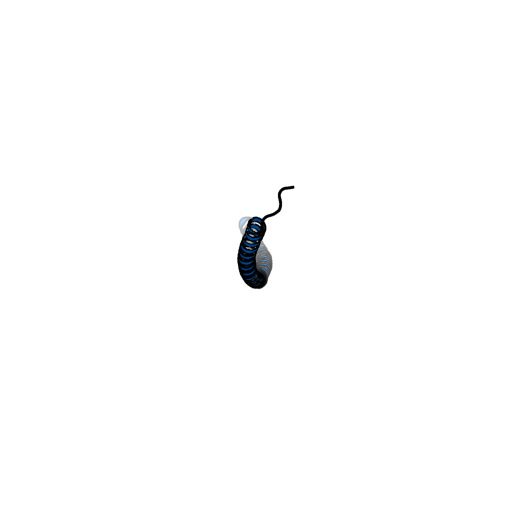A 1 71 ? 19.628 -3.209 -26.759 1.00 95.88 71 SER A N 1
ATOM 558 C CA . SER A 1 71 ? 19.658 -3.603 -28.171 1.00 95.88 71 SER A CA 1
ATOM 559 C C . SER A 1 71 ? 19.926 -2.415 -29.102 1.00 95.88 71 SER A C 1
ATOM 561 O O . SER A 1 71 ? 20.687 -2.542 -30.066 1.00 95.88 71 SER A O 1
ATOM 563 N N . VAL A 1 72 ? 19.319 -1.256 -28.832 1.00 96.88 72 VAL A N 1
ATOM 564 C CA . VAL A 1 72 ? 19.563 -0.022 -29.588 1.00 96.88 72 VAL A CA 1
ATOM 565 C C . VAL A 1 72 ? 21.013 0.424 -29.429 1.00 96.88 72 VAL A C 1
ATOM 567 O O . VAL A 1 72 ? 21.643 0.735 -30.440 1.00 96.88 72 VAL A O 1
ATOM 570 N N . ASP A 1 73 ? 21.564 0.388 -28.218 1.00 96.75 73 ASP A N 1
ATOM 571 C CA . ASP A 1 73 ? 22.954 0.769 -27.953 1.00 96.75 73 ASP A CA 1
ATOM 572 C C . ASP A 1 73 ? 23.944 -0.111 -28.737 1.00 96.75 73 ASP A C 1
ATOM 574 O O . ASP A 1 73 ? 24.793 0.391 -29.481 1.00 96.75 73 ASP A O 1
ATOM 578 N N . ALA A 1 74 ? 23.744 -1.434 -28.722 1.00 96.38 74 ALA A N 1
ATOM 579 C CA . ALA A 1 74 ? 24.558 -2.368 -29.502 1.00 96.38 74 ALA A CA 1
ATOM 580 C C . ALA A 1 74 ? 24.489 -2.100 -31.021 1.00 96.38 74 ALA A C 1
ATOM 582 O O . ALA A 1 74 ? 25.505 -2.158 -31.731 1.00 96.38 74 ALA A O 1
ATOM 583 N N . ARG A 1 75 ? 23.294 -1.779 -31.538 1.00 96.88 75 ARG A N 1
ATOM 584 C CA . ARG A 1 75 ? 23.095 -1.434 -32.957 1.00 96.88 75 ARG A CA 1
ATOM 585 C C . ARG A 1 75 ? 23.761 -0.108 -33.318 1.00 96.88 75 ARG A C 1
ATOM 587 O O . ARG A 1 75 ? 24.365 -0.022 -34.386 1.00 96.88 75 ARG A O 1
ATOM 594 N N . LEU A 1 76 ? 23.681 0.898 -32.449 1.00 97.19 76 LEU A N 1
ATOM 595 C CA . LEU A 1 76 ? 24.330 2.195 -32.646 1.00 97.19 76 LEU A CA 1
ATOM 596 C C . LEU A 1 76 ? 25.853 2.079 -32.602 1.00 97.19 76 LEU A C 1
ATOM 598 O O . LEU A 1 76 ? 26.521 2.677 -33.446 1.00 97.19 76 LEU A O 1
ATOM 602 N N . ASN A 1 77 ? 26.407 1.273 -31.696 1.00 97.19 77 ASN A N 1
ATOM 603 C CA . ASN A 1 77 ? 27.843 1.006 -31.663 1.00 97.19 77 ASN A CA 1
ATOM 604 C C . ASN A 1 77 ? 28.312 0.332 -32.966 1.00 97.19 77 ASN A C 1
ATOM 606 O O . ASN A 1 77 ? 29.251 0.791 -33.616 1.00 97.19 77 ASN A O 1
ATOM 610 N N . THR A 1 78 ? 27.587 -0.698 -33.416 1.00 96.62 78 THR A N 1
ATOM 611 C CA . THR A 1 78 ? 27.869 -1.380 -34.692 1.00 96.62 78 THR A CA 1
ATOM 612 C C . THR A 1 78 ? 27.798 -0.411 -35.877 1.00 96.62 78 THR A C 1
ATOM 614 O O . THR A 1 78 ? 28.688 -0.404 -36.730 1.00 96.62 78 THR A O 1
ATOM 617 N N . PHE A 1 79 ? 26.769 0.441 -35.920 1.00 96.81 79 PHE A N 1
ATOM 618 C CA . PHE A 1 79 ? 26.624 1.465 -36.953 1.00 96.81 79 PHE A CA 1
ATOM 619 C C . PHE A 1 79 ? 27.774 2.474 -36.920 1.00 96.81 79 PHE A C 1
ATOM 621 O O . PHE A 1 79 ? 28.330 2.793 -37.965 1.00 96.81 79 PHE A O 1
ATOM 628 N N . THR A 1 80 ? 28.164 2.934 -35.733 1.00 96.56 80 THR A N 1
ATOM 629 C CA . THR A 1 80 ? 29.254 3.895 -35.537 1.00 96.56 80 THR A CA 1
ATOM 630 C C . THR A 1 80 ? 30.574 3.338 -36.070 1.00 96.56 80 THR A C 1
ATOM 632 O O . THR A 1 80 ? 31.247 3.998 -36.863 1.00 96.56 80 THR A O 1
ATOM 635 N N . ILE A 1 81 ? 30.910 2.091 -35.724 1.00 95.25 81 ILE A N 1
ATOM 636 C CA . ILE A 1 81 ? 32.113 1.405 -36.221 1.00 95.25 81 ILE A CA 1
ATOM 637 C C . ILE A 1 81 ? 32.067 1.254 -37.749 1.00 95.25 81 ILE A C 1
ATOM 639 O O . ILE A 1 81 ? 33.040 1.575 -38.438 1.00 95.25 81 ILE A O 1
ATOM 643 N N . GLY A 1 82 ? 30.937 0.790 -38.293 1.00 95.44 82 GLY A N 1
ATOM 644 C CA . GLY A 1 82 ? 30.754 0.627 -39.737 1.00 95.44 82 GLY A CA 1
ATOM 645 C C . GLY A 1 82 ? 30.867 1.951 -40.498 1.00 95.44 82 GLY A C 1
ATOM 646 O O . GLY A 1 82 ? 31.569 2.029 -41.508 1.00 95.44 82 GLY A O 1
ATOM 647 N N . PHE A 1 83 ? 30.244 3.009 -39.976 1.00 95.44 83 PHE A N 1
ATOM 648 C CA . PHE A 1 83 ? 30.304 4.355 -40.537 1.00 95.44 83 PHE A CA 1
ATOM 649 C C . PHE A 1 83 ? 31.738 4.884 -40.557 1.00 95.44 83 PHE A C 1
ATOM 651 O O . PHE A 1 83 ? 32.211 5.278 -41.621 1.00 95.44 83 PHE A O 1
ATOM 658 N N . PHE A 1 84 ? 32.463 4.835 -39.433 1.00 94.81 84 PHE A N 1
ATOM 659 C CA . PHE A 1 84 ? 33.853 5.301 -39.387 1.00 94.81 84 PHE A CA 1
ATOM 660 C C . PHE A 1 84 ? 34.785 4.480 -40.281 1.00 94.81 84 PHE A C 1
ATOM 662 O O . PHE A 1 84 ? 35.704 5.046 -40.868 1.00 94.81 84 PHE A O 1
ATOM 669 N N . SER A 1 85 ? 34.532 3.180 -40.441 1.00 94.25 85 SER A N 1
ATOM 670 C CA . SER A 1 85 ? 35.323 2.325 -41.335 1.00 94.25 85 SER A CA 1
ATOM 671 C C . SER A 1 85 ? 35.189 2.767 -42.796 1.00 94.25 85 SER A C 1
ATOM 673 O O . SER A 1 85 ? 36.188 2.989 -43.478 1.00 94.25 85 SER A O 1
ATOM 675 N N . ILE A 1 86 ? 33.955 2.952 -43.274 1.00 93.75 86 ILE A N 1
ATOM 676 C CA . ILE A 1 86 ? 33.687 3.362 -44.663 1.00 93.75 86 ILE A CA 1
ATOM 677 C C . ILE A 1 86 ? 34.103 4.817 -44.887 1.00 93.75 86 ILE A C 1
ATOM 679 O O . ILE A 1 86 ? 34.786 5.128 -45.863 1.00 93.75 86 ILE A O 1
ATOM 683 N N . PHE A 1 87 ? 33.708 5.707 -43.976 1.00 95.12 87 PHE A N 1
ATOM 684 C CA . PHE A 1 87 ? 34.034 7.125 -44.054 1.00 95.12 87 PHE A CA 1
ATOM 685 C C . PHE A 1 87 ? 35.546 7.350 -44.004 1.00 95.12 87 PHE A C 1
ATOM 687 O O . PHE A 1 87 ? 36.064 8.142 -44.784 1.00 95.12 87 PHE A O 1
ATOM 694 N N . GLY A 1 88 ? 36.269 6.604 -43.163 1.00 93.69 88 GLY A N 1
ATOM 695 C CA . GLY A 1 88 ? 37.727 6.644 -43.095 1.00 93.69 88 GLY A CA 1
ATOM 696 C C . GLY A 1 88 ? 38.375 6.308 -44.438 1.00 93.69 88 GLY A C 1
ATOM 697 O O . GLY A 1 88 ? 39.150 7.110 -44.955 1.00 93.69 88 GLY A O 1
ATOM 698 N N . VAL A 1 89 ? 37.996 5.181 -45.056 1.00 94.25 89 VAL A N 1
ATOM 699 C CA . VAL A 1 89 ? 38.510 4.785 -46.383 1.00 94.25 89 VAL A CA 1
ATOM 700 C C . VAL A 1 89 ? 38.175 5.834 -47.445 1.00 94.25 89 VAL A C 1
ATOM 702 O O . VAL A 1 89 ? 39.042 6.206 -48.240 1.00 94.25 89 VAL A O 1
ATOM 705 N N . PHE A 1 90 ? 36.941 6.343 -47.446 1.00 95.62 90 PHE A N 1
ATOM 706 C CA . PHE A 1 90 ? 36.505 7.373 -48.386 1.00 95.62 90 PHE A CA 1
ATOM 707 C C . PHE A 1 90 ? 37.327 8.662 -48.249 1.00 95.62 90 PHE A C 1
ATOM 709 O O . PHE A 1 90 ? 37.871 9.154 -49.240 1.00 95.62 90 PHE A O 1
ATOM 716 N N . VAL A 1 91 ? 37.473 9.182 -47.027 1.00 95.69 91 VAL A N 1
ATOM 717 C CA . VAL A 1 91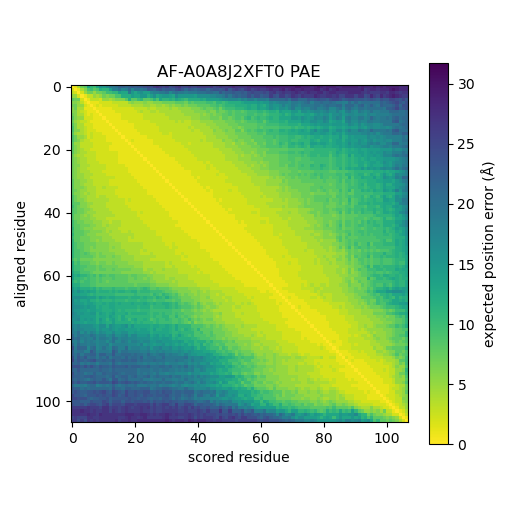 ? 38.243 10.400 -46.741 1.00 95.69 91 VAL A CA 1
ATOM 718 C C . VAL A 1 91 ? 39.706 10.224 -47.138 1.00 95.69 91 VAL A C 1
ATOM 720 O O . VAL A 1 91 ? 40.253 11.085 -47.829 1.00 95.69 91 VAL A O 1
ATOM 723 N N . THR A 1 92 ? 40.337 9.103 -46.778 1.00 94.31 92 THR A N 1
ATOM 724 C CA . THR A 1 92 ? 41.720 8.814 -47.185 1.00 94.31 92 THR A CA 1
ATOM 725 C C . THR A 1 92 ? 41.864 8.755 -48.707 1.00 94.31 92 THR A C 1
ATOM 727 O O . THR A 1 92 ? 42.822 9.309 -49.253 1.00 94.31 92 THR A O 1
ATOM 730 N N . GLY A 1 93 ? 40.909 8.141 -49.412 1.00 95.31 93 GLY A N 1
ATOM 731 C CA . GLY A 1 93 ? 40.898 8.080 -50.874 1.00 95.31 93 GLY A CA 1
ATOM 732 C C . GLY A 1 93 ? 40.836 9.466 -51.522 1.00 95.31 93 GLY A C 1
ATOM 733 O O . GLY A 1 93 ? 41.679 9.792 -52.361 1.00 95.31 93 GLY A O 1
ATOM 734 N N . VAL A 1 94 ? 39.896 10.309 -51.086 1.00 95.38 94 VAL A N 1
ATOM 735 C CA . VAL A 1 94 ? 39.742 11.688 -51.585 1.00 95.38 94 VAL A CA 1
ATOM 736 C C . VAL A 1 94 ? 40.998 12.519 -51.314 1.00 95.38 94 VAL A C 1
ATOM 738 O O . VAL A 1 94 ? 41.516 13.161 -52.230 1.00 95.38 94 VAL A O 1
ATOM 741 N N . LEU A 1 95 ? 41.538 12.465 -50.091 1.00 93.69 95 LEU A N 1
ATOM 742 C CA . LEU A 1 95 ? 42.766 13.184 -49.730 1.00 93.69 95 LEU A CA 1
ATOM 743 C C . LEU A 1 95 ? 43.964 12.743 -50.577 1.00 93.69 95 LEU A C 1
ATOM 745 O O . LEU A 1 95 ? 44.757 13.584 -50.995 1.00 93.69 95 LEU A O 1
ATOM 749 N N . THR A 1 96 ? 44.078 11.449 -50.881 1.00 94.62 96 THR A N 1
ATOM 750 C CA . THR A 1 96 ? 45.162 10.917 -51.723 1.00 94.62 96 THR A CA 1
ATOM 751 C C . THR A 1 96 ? 45.084 11.457 -53.154 1.00 94.62 96 THR A C 1
ATOM 753 O O . THR A 1 96 ? 46.106 11.843 -53.726 1.00 94.62 96 THR A O 1
ATOM 756 N N . VAL A 1 97 ? 43.882 11.515 -53.741 1.00 94.00 97 VAL A N 1
ATOM 757 C CA . VAL A 1 97 ? 43.670 12.054 -55.098 1.00 94.00 97 VAL A CA 1
ATOM 758 C C . VAL A 1 97 ? 43.973 13.550 -55.148 1.00 94.00 97 VAL A C 1
ATOM 760 O O . VAL A 1 97 ? 44.732 13.990 -56.012 1.00 94.00 97 VAL A O 1
ATOM 763 N N . ILE A 1 98 ? 43.435 14.325 -54.202 1.00 91.75 98 ILE A N 1
ATOM 764 C CA . ILE A 1 98 ? 43.682 15.772 -54.124 1.00 91.75 98 ILE A CA 1
ATOM 765 C C . ILE A 1 98 ? 45.172 16.046 -53.902 1.00 91.75 98 ILE A C 1
ATOM 767 O O . ILE A 1 98 ? 45.749 16.885 -54.589 1.00 91.75 98 ILE A O 1
ATOM 771 N N . GLY A 1 99 ? 45.814 15.304 -52.996 1.00 91.75 99 GLY A N 1
ATOM 772 C CA . GLY A 1 99 ? 47.244 15.426 -52.726 1.00 91.75 99 GLY A CA 1
ATOM 773 C C . GLY A 1 99 ? 48.096 15.211 -53.978 1.00 91.75 99 GLY A C 1
ATOM 774 O O . GLY A 1 99 ? 49.006 15.995 -54.235 1.00 91.75 99 GLY A O 1
ATOM 775 N N . LYS A 1 100 ? 47.762 14.214 -54.811 1.00 90.94 100 LYS A N 1
ATOM 776 C CA .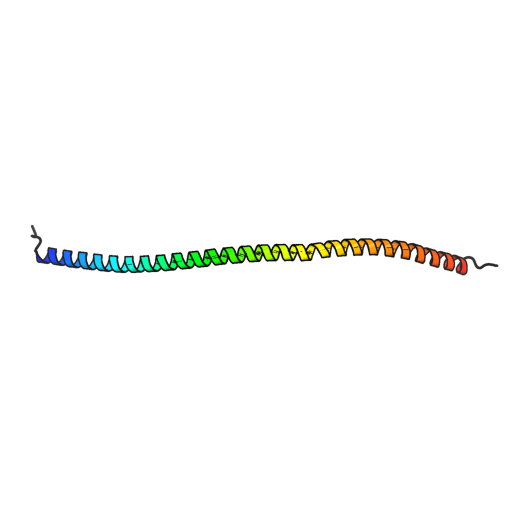 LYS A 1 100 ? 48.432 14.016 -56.106 1.00 90.94 100 LYS A CA 1
ATOM 777 C C . LYS A 1 100 ? 48.242 15.206 -57.049 1.00 90.94 100 LYS A C 1
ATOM 779 O O . LYS A 1 100 ? 49.228 15.685 -57.587 1.00 90.94 100 LYS A O 1
ATOM 784 N N . ILE A 1 101 ? 47.014 15.701 -57.218 1.00 91.06 101 ILE A N 1
ATOM 785 C CA . ILE A 1 101 ? 46.717 16.818 -58.135 1.00 91.06 101 ILE A CA 1
ATOM 786 C C . ILE A 1 101 ? 47.423 18.113 -57.702 1.00 91.06 101 ILE A C 1
ATOM 788 O O . ILE A 1 101 ? 47.935 18.841 -58.548 1.00 91.06 101 ILE A O 1
ATOM 792 N N . VAL A 1 102 ? 47.449 18.405 -56.399 1.00 91.19 102 VAL A N 1
ATOM 793 C CA . VAL A 1 102 ? 47.976 19.672 -55.864 1.00 91.19 102 VAL A CA 1
ATOM 794 C C . VAL A 1 102 ? 49.500 19.658 -55.717 1.00 91.19 102 VAL A C 1
ATOM 796 O O . VAL A 1 102 ? 50.144 20.648 -56.052 1.00 91.19 102 VAL A O 1
ATOM 799 N N . PHE A 1 103 ? 50.089 18.568 -55.212 1.00 86.31 103 PHE A N 1
ATOM 800 C CA . PHE A 1 103 ? 51.524 18.515 -54.890 1.00 86.31 103 PHE A CA 1
ATOM 801 C C . PHE A 1 103 ? 52.388 17.862 -55.977 1.00 86.31 103 PHE A C 1
ATOM 803 O O . PHE A 1 103 ? 53.590 18.116 -56.017 1.00 86.31 103 PHE A O 1
ATOM 810 N N . PHE A 1 104 ? 51.801 17.052 -56.864 1.00 84.06 104 PHE A N 1
ATOM 811 C CA . PHE A 1 104 ? 52.498 16.406 -57.981 1.00 84.06 104 PHE A CA 1
ATOM 812 C C . PHE A 1 104 ? 51.745 16.652 -59.300 1.00 84.06 104 PHE A C 1
ATOM 814 O O . PHE A 1 104 ? 51.194 15.709 -59.877 1.00 84.06 104 PHE A O 1
ATOM 821 N N . PRO A 1 105 ? 51.684 17.910 -59.780 1.00 74.69 105 PRO A N 1
ATOM 822 C CA . PRO A 1 105 ? 51.059 18.215 -61.059 1.00 74.69 105 PRO A CA 1
ATOM 823 C C . PRO A 1 105 ? 51.751 17.411 -62.165 1.00 74.69 105 PRO A C 1
ATOM 825 O O . PRO A 1 105 ? 52.977 17.420 -62.281 1.00 74.69 105 PRO A O 1
ATOM 828 N N . ASN A 1 106 ? 50.955 16.666 -62.934 1.00 77.31 106 ASN A N 1
ATOM 829 C CA . ASN A 1 106 ? 51.455 15.894 -64.067 1.00 77.31 106 ASN A CA 1
ATOM 830 C C . ASN A 1 106 ? 52.088 16.880 -65.076 1.00 77.31 106 ASN A C 1
ATOM 832 O O . ASN A 1 106 ? 51.422 17.874 -65.382 1.00 77.31 106 ASN A O 1
ATOM 836 N N . PRO A 1 107 ? 53.341 16.667 -65.527 1.00 71.50 107 PRO A N 1
ATOM 837 C CA . PRO A 1 107 ? 54.013 17.563 -66.471 1.00 71.50 107 PRO A CA 1
ATOM 838 C C . PRO A 1 107 ? 53.307 17.633 -67.829 1.00 71.50 107 PRO A C 1
ATOM 840 O O . PRO A 1 107 ? 52.618 16.651 -68.200 1.00 71.50 107 PRO A O 1
#

Mean predicted aligned error: 8.74 Å

Secondary structure (DSSP, 8-state):
-PPPPHHHHHHHHHHHHHHHHHHHHHHHHHHHHHHHHHHHHHHHHHHHHHHHHHHHHHHHHHHHHHHHHHHHHHHHHHHHHHHHHHHHHHHHHHHHHHHHHHHS---

Sequence (107 aa):
MSTVTEGDLKRLEDLITGLAQRIEQRFDAVESRLDRLETKVQDLAI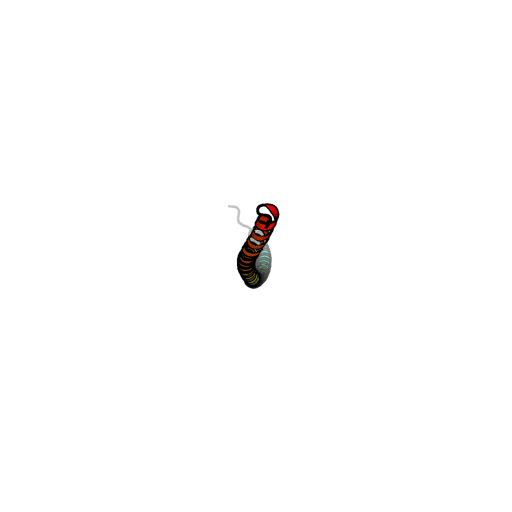SVVKIESKVDGLEKRIDDTIKPIDSVDARLNTFTIGFFSIFGVFVTGVLTVIGKIVFFPNP

Solvent-accessible surface area (backbone atoms only — not comparable to full-atom values): 5929 Å² total; per-residue (Å²): 130,88,75,86,48,74,68,58,53,49,52,50,51,52,52,51,52,53,49,51,54,54,49,51,58,51,46,56,55,48,51,58,49,48,56,54,47,52,53,52,52,51,55,48,52,54,50,48,56,55,47,51,56,50,49,56,53,47,53,52,53,48,52,68,56,47,57,57,52,59,53,49,51,56,51,50,53,52,48,51,52,52,49,51,55,52,50,48,54,49,52,52,50,52,52,52,54,50,48,40,59,73,75,54,63,81,131